Protein AF-A0A3M1E7C7-F1 (afdb_monomer_lite)

Sequence (95 aa):
LITKADLPPTWNPREVLPAGTDPLLISARTGQGVDDLAEALLHEVGVSPSPKFEPAPFTPRQREVLERAKAALGLDPHRAADLLLRNGVGEQITE

Radius of gyration: 18.4 Å; chains: 1; bounding box: 54×27×38 Å

Structure (mmCIF, N/CA/C/O backbone):
data_AF-A0A3M1E7C7-F1
#
_entry.id   AF-A0A3M1E7C7-F1
#
loop_
_atom_site.group_PDB
_atom_site.id
_atom_site.type_symbol
_atom_site.label_atom_id
_atom_site.label_alt_id
_atom_site.label_comp_id
_atom_site.label_asym_id
_atom_site.label_entity_id
_atom_site.label_seq_id
_atom_site.pdbx_PDB_ins_code
_atom_site.Cartn_x
_atom_site.Cartn_y
_atom_site.Cartn_z
_atom_site.occupancy
_atom_site.B_iso_or_equiv
_atom_site.auth_seq_id
_atom_site.auth_comp_id
_atom_site.auth_asym_id
_atom_site.auth_atom_id
_atom_site.pdbx_PDB_model_num
ATOM 1 N N . LEU A 1 1 ? 9.141 -5.980 -10.102 1.00 88.25 1 LEU A N 1
ATOM 2 C CA . LEU A 1 1 ? 8.592 -6.305 -8.767 1.00 88.25 1 LEU A CA 1
ATOM 3 C C . LEU A 1 1 ? 9.673 -6.964 -7.917 1.00 88.25 1 LEU A C 1
ATOM 5 O O . LEU A 1 1 ? 10.293 -7.906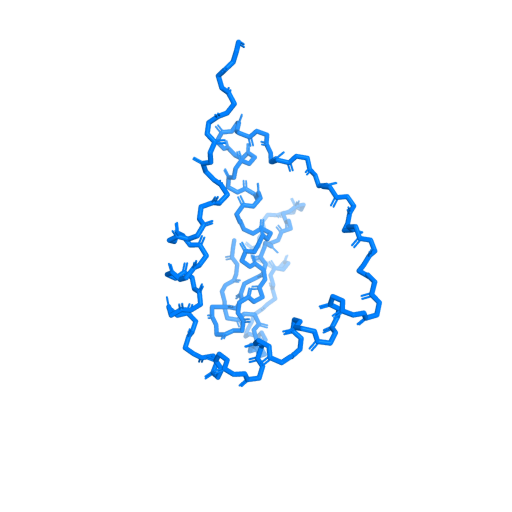 -8.396 1.00 88.25 1 LEU A O 1
ATOM 9 N N . ILE A 1 2 ? 9.884 -6.505 -6.683 1.00 90.75 2 ILE A N 1
ATOM 10 C CA . ILE A 1 2 ? 10.793 -7.132 -5.713 1.00 90.75 2 ILE A CA 1
ATOM 11 C C . ILE A 1 2 ? 9.989 -7.544 -4.484 1.00 90.75 2 ILE A C 1
ATOM 13 O O . ILE A 1 2 ? 9.381 -6.715 -3.812 1.00 90.75 2 ILE A O 1
ATOM 17 N N . THR A 1 3 ? 9.984 -8.842 -4.197 1.00 92.31 3 THR A N 1
ATOM 18 C CA . THR A 1 3 ? 9.273 -9.419 -3.048 1.00 92.31 3 THR A CA 1
ATOM 19 C C . THR A 1 3 ? 10.181 -9.538 -1.827 1.00 92.31 3 THR A C 1
ATOM 21 O O . THR A 1 3 ? 11.392 -9.676 -1.989 1.00 92.31 3 THR A O 1
ATOM 24 N N . LYS A 1 4 ? 9.581 -9.641 -0.634 1.00 92.44 4 LYS A N 1
ATOM 25 C CA . LYS A 1 4 ? 10.273 -9.739 0.666 1.00 92.44 4 LYS A CA 1
ATOM 26 C C . LYS A 1 4 ? 11.031 -8.459 1.034 1.00 92.44 4 LYS A C 1
ATOM 28 O O . LYS A 1 4 ? 12.131 -8.518 1.574 1.00 92.44 4 LYS A O 1
ATOM 33 N N . ALA A 1 5 ? 10.433 -7.306 0.740 1.00 91.00 5 ALA A N 1
ATOM 34 C CA . ALA A 1 5 ? 11.007 -5.996 1.051 1.00 91.00 5 ALA A CA 1
ATOM 35 C C . ALA A 1 5 ? 11.222 -5.746 2.560 1.00 91.00 5 ALA A C 1
ATOM 37 O O . ALA A 1 5 ? 11.942 -4.828 2.931 1.00 91.00 5 ALA A O 1
ATOM 38 N N . ASP A 1 6 ? 10.627 -6.569 3.427 1.00 92.06 6 ASP A N 1
ATOM 39 C CA . ASP A 1 6 ? 10.839 -6.558 4.876 1.00 92.06 6 ASP A CA 1
ATOM 40 C C . ASP A 1 6 ? 12.187 -7.155 5.318 1.00 92.06 6 ASP A C 1
ATOM 42 O O . ASP A 1 6 ? 12.542 -7.062 6.493 1.00 92.06 6 ASP A O 1
ATOM 46 N N . LEU A 1 7 ? 12.939 -7.780 4.408 1.00 92.31 7 LEU A N 1
ATOM 47 C CA . LEU A 1 7 ? 14.239 -8.379 4.698 1.00 92.31 7 LEU A CA 1
ATOM 48 C C . LEU A 1 7 ? 15.391 -7.505 4.180 1.00 92.31 7 LEU A C 1
ATOM 50 O O . LEU A 1 7 ? 15.223 -6.789 3.191 1.00 92.31 7 LEU A O 1
ATOM 54 N N . PRO A 1 8 ? 16.588 -7.597 4.794 1.00 91.25 8 PRO A N 1
ATOM 55 C CA . PRO A 1 8 ? 17.780 -6.959 4.254 1.00 91.25 8 PRO A CA 1
ATOM 56 C C . PRO A 1 8 ? 18.022 -7.386 2.798 1.00 91.25 8 PRO A C 1
ATOM 58 O O . PRO A 1 8 ? 17.950 -8.584 2.495 1.00 91.25 8 PRO A O 1
ATOM 61 N N . PRO A 1 9 ? 18.318 -6.440 1.891 1.00 86.81 9 PRO A N 1
ATOM 62 C CA . PRO A 1 9 ? 18.535 -6.759 0.491 1.00 86.81 9 PRO A CA 1
ATOM 63 C C . PRO A 1 9 ? 19.800 -7.607 0.334 1.00 86.81 9 PRO A C 1
ATOM 65 O O . PRO A 1 9 ? 20.863 -7.264 0.847 1.00 86.81 9 PRO A O 1
ATOM 68 N N . THR A 1 10 ? 19.693 -8.712 -0.403 1.00 89.69 10 THR A N 1
ATOM 69 C CA . THR A 1 10 ? 20.845 -9.558 -0.758 1.00 89.69 10 THR A CA 1
ATOM 70 C C . THR A 1 10 ? 21.539 -9.109 -2.045 1.00 89.69 10 THR A C 1
ATOM 72 O O . THR A 1 10 ? 22.599 -9.626 -2.381 1.00 89.69 10 THR A O 1
ATOM 75 N N . TRP A 1 11 ? 20.950 -8.153 -2.765 1.00 89.38 11 TRP A N 1
ATOM 76 C CA . TRP A 1 11 ? 21.453 -7.583 -4.012 1.00 89.38 11 TRP A CA 1
ATOM 77 C C . TRP A 1 11 ? 20.909 -6.160 -4.197 1.00 89.38 11 TRP A C 1
ATOM 79 O O . TRP A 1 11 ? 19.892 -5.797 -3.600 1.00 89.38 11 TRP A O 1
ATOM 89 N N . ASN A 1 12 ? 21.582 -5.354 -5.019 1.00 86.44 12 ASN A N 1
ATOM 90 C CA . ASN A 1 12 ? 21.193 -3.976 -5.307 1.00 86.44 12 ASN A CA 1
ATOM 91 C C . ASN A 1 12 ? 20.345 -3.901 -6.592 1.00 86.44 12 ASN A C 1
ATOM 93 O O . ASN A 1 12 ? 20.860 -4.180 -7.675 1.00 86.44 12 ASN A O 1
ATOM 97 N N . PRO A 1 13 ? 19.074 -3.465 -6.525 1.00 83.62 13 PRO A N 1
ATOM 98 C CA . PRO A 1 13 ? 18.189 -3.399 -7.688 1.00 83.62 13 PRO A CA 1
ATOM 99 C C . PRO A 1 13 ? 18.703 -2.581 -8.869 1.00 83.62 13 PRO A C 1
ATOM 101 O O . PRO A 1 13 ? 18.441 -2.927 -10.021 1.00 83.62 13 PRO A O 1
ATOM 104 N N . ARG A 1 14 ? 19.472 -1.524 -8.588 1.00 84.88 14 ARG A N 1
ATOM 105 C CA . ARG A 1 14 ? 20.013 -0.618 -9.611 1.00 84.88 14 ARG A CA 1
ATOM 106 C C . ARG A 1 14 ? 21.061 -1.268 -10.512 1.00 84.88 14 ARG A C 1
ATOM 108 O O . ARG A 1 14 ? 21.354 -0.724 -11.567 1.00 84.88 14 ARG A O 1
ATOM 115 N N . GLU A 1 15 ? 21.628 -2.398 -10.101 1.00 88.56 15 GLU A N 1
ATOM 116 C CA . GLU A 1 15 ? 22.657 -3.111 -10.868 1.00 88.56 15 GLU A CA 1
ATOM 117 C C . GLU A 1 15 ? 22.066 -4.103 -11.876 1.00 88.56 15 GLU A C 1
ATOM 119 O O . GLU A 1 15 ? 22.766 -4.544 -12.782 1.00 88.56 15 GLU A O 1
ATOM 124 N N . VAL A 1 16 ? 20.788 -4.465 -11.724 1.00 88.81 16 VAL A N 1
ATOM 125 C CA . VAL A 1 16 ? 20.172 -5.584 -12.462 1.00 88.81 16 VAL A CA 1
ATOM 126 C C . VAL A 1 16 ? 18.973 -5.146 -13.292 1.00 88.81 16 VAL A C 1
ATOM 128 O O . VAL A 1 16 ? 18.621 -5.807 -14.267 1.00 88.81 16 VAL A O 1
ATOM 131 N N . LEU A 1 17 ? 18.327 -4.044 -12.911 1.00 89.06 17 LEU A N 1
ATOM 132 C CA . LEU A 1 17 ? 17.195 -3.495 -13.644 1.00 89.06 17 LEU A CA 1
ATOM 133 C C . LEU A 1 17 ? 17.662 -2.526 -14.739 1.00 89.06 17 LEU A C 1
ATOM 135 O O . LEU A 1 17 ? 18.668 -1.837 -14.557 1.00 89.06 17 LEU A O 1
ATOM 139 N N . PRO A 1 18 ? 16.925 -2.427 -15.862 1.00 91.94 18 PRO A N 1
ATOM 140 C CA . PRO A 1 18 ? 17.200 -1.423 -16.881 1.00 91.94 18 PRO A CA 1
ATOM 141 C C . PRO A 1 18 ? 17.195 -0.007 -16.296 1.00 91.94 18 PRO A C 1
ATOM 143 O O . PRO A 1 18 ? 16.397 0.310 -15.409 1.00 91.94 18 PRO A O 1
ATOM 146 N N . ALA A 1 19 ? 18.054 0.863 -16.828 1.00 90.12 19 ALA A N 1
ATOM 147 C CA . ALA A 1 19 ? 18.114 2.261 -16.412 1.00 90.12 19 ALA A CA 1
ATOM 148 C C . ALA A 1 19 ? 16.732 2.931 -16.523 1.00 90.12 19 ALA A C 1
ATOM 150 O O . ALA A 1 19 ? 16.038 2.772 -17.525 1.00 90.12 19 ALA A O 1
ATOM 151 N N . GLY A 1 20 ? 16.338 3.667 -15.480 1.00 88.12 20 GLY A N 1
ATOM 152 C CA . GLY A 1 20 ? 15.023 4.314 -15.393 1.00 88.12 20 GLY A CA 1
ATOM 153 C C . GLY A 1 20 ? 13.880 3.401 -14.938 1.00 88.12 20 GLY A C 1
ATOM 154 O O . GLY A 1 20 ? 12.739 3.847 -14.904 1.00 88.12 20 GLY A O 1
ATOM 155 N N . THR A 1 21 ? 14.159 2.144 -14.578 1.00 88.94 21 THR A N 1
ATOM 156 C CA . THR A 1 21 ? 13.151 1.250 -13.993 1.00 88.94 21 THR A CA 1
ATOM 157 C C . THR A 1 21 ? 13.116 1.415 -12.479 1.00 88.94 21 THR A C 1
ATOM 159 O O . THR 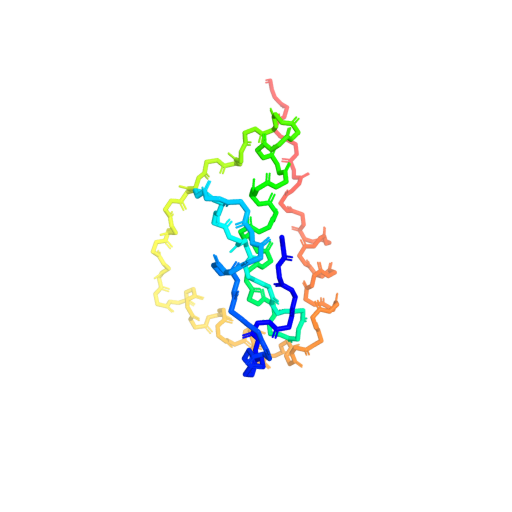A 1 21 ? 14.061 1.016 -11.795 1.00 88.94 21 THR A O 1
ATOM 162 N N . ASP A 1 22 ? 12.002 1.918 -11.951 1.00 88.06 22 ASP A N 1
ATOM 163 C CA . ASP A 1 22 ? 11.747 1.931 -10.512 1.00 88.06 22 ASP A CA 1
ATOM 164 C C . ASP A 1 22 ? 11.029 0.639 -10.094 1.00 88.06 22 ASP A C 1
ATOM 166 O O . ASP A 1 22 ? 9.895 0.381 -10.512 1.00 88.06 22 ASP A O 1
ATOM 170 N N . PRO A 1 23 ? 11.670 -0.240 -9.301 1.00 90.50 23 PRO A N 1
ATOM 171 C CA . PRO A 1 23 ? 11.026 -1.464 -8.869 1.00 90.50 23 PRO A CA 1
ATOM 172 C C . PRO A 1 23 ? 9.986 -1.183 -7.793 1.00 90.50 23 PRO A C 1
ATOM 174 O O . PRO A 1 23 ? 10.284 -0.608 -6.749 1.00 90.50 23 PRO A O 1
ATOM 177 N N . LEU A 1 24 ? 8.796 -1.742 -7.981 1.00 91.25 24 LEU A N 1
ATOM 178 C CA . LEU A 1 24 ? 7.830 -1.860 -6.900 1.00 91.25 24 LEU A CA 1
ATOM 179 C C . LEU A 1 24 ? 8.340 -2.842 -5.829 1.00 91.25 24 LEU A C 1
ATOM 181 O O . LEU A 1 24 ? 8.688 -3.985 -6.156 1.00 91.25 24 LEU A O 1
ATOM 185 N N . LEU A 1 25 ? 8.377 -2.405 -4.569 1.00 92.81 25 LEU A N 1
ATOM 186 C CA . LEU A 1 25 ? 8.812 -3.195 -3.414 1.00 92.81 25 LEU A CA 1
ATOM 187 C C . LEU A 1 25 ? 7.597 -3.714 -2.641 1.00 92.81 25 LEU A C 1
ATOM 189 O O . LEU A 1 25 ? 6.750 -2.926 -2.237 1.00 92.81 25 LEU A O 1
ATOM 193 N N . ILE A 1 26 ? 7.533 -5.025 -2.393 1.00 95.56 26 ILE A N 1
ATOM 194 C CA . ILE A 1 26 ? 6.410 -5.645 -1.676 1.00 95.56 26 ILE A CA 1
ATOM 195 C C . ILE A 1 26 ? 6.894 -6.565 -0.559 1.00 95.56 26 ILE A C 1
ATOM 197 O O . ILE A 1 26 ? 7.780 -7.407 -0.754 1.00 95.56 26 ILE A O 1
ATOM 201 N N . SER A 1 27 ? 6.231 -6.486 0.594 1.00 94.56 27 SER A N 1
ATOM 202 C CA . SER A 1 27 ? 6.271 -7.528 1.619 1.00 94.56 27 SER A CA 1
ATOM 203 C C . SER A 1 27 ? 4.902 -8.178 1.775 1.00 94.56 27 SER A C 1
ATOM 205 O O . SER A 1 27 ? 3.973 -7.598 2.326 1.00 94.56 27 SER A O 1
ATOM 207 N N . ALA A 1 28 ? 4.799 -9.441 1.364 1.00 89.88 28 ALA A N 1
ATOM 208 C CA . ALA A 1 28 ? 3.599 -10.240 1.606 1.00 89.88 28 ALA A CA 1
ATOM 209 C C . ALA A 1 28 ? 3.365 -10.514 3.105 1.00 89.88 28 ALA A C 1
ATOM 211 O O . ALA A 1 28 ? 2.248 -10.819 3.504 1.00 89.88 28 ALA A O 1
ATOM 212 N N . ARG A 1 29 ? 4.412 -10.412 3.939 1.00 88.56 29 ARG A N 1
ATOM 213 C CA . ARG A 1 29 ? 4.313 -10.622 5.387 1.00 88.56 29 ARG A CA 1
ATOM 214 C C . ARG A 1 29 ? 3.628 -9.447 6.078 1.00 88.56 29 ARG A C 1
ATOM 216 O O . ARG A 1 29 ? 2.805 -9.669 6.957 1.00 88.56 29 ARG A O 1
ATOM 223 N N . THR A 1 30 ? 4.008 -8.221 5.727 1.00 89.38 30 THR A N 1
ATOM 224 C CA . THR A 1 30 ? 3.488 -7.009 6.381 1.00 89.38 30 THR A CA 1
ATOM 225 C C . THR A 1 30 ? 2.349 -6.355 5.604 1.00 89.38 30 THR A C 1
ATOM 227 O O . THR A 1 30 ? 1.696 -5.463 6.133 1.00 89.38 30 THR A O 1
ATOM 230 N N . GLY A 1 31 ? 2.117 -6.772 4.356 1.00 88.50 31 GLY A N 1
ATOM 231 C CA . GLY A 1 31 ? 1.179 -6.126 3.436 1.00 88.50 31 GLY A CA 1
ATOM 232 C C . GLY A 1 31 ? 1.729 -4.848 2.793 1.00 88.50 31 GLY A C 1
ATOM 233 O O . GLY A 1 31 ? 1.033 -4.206 2.012 1.00 88.50 31 GLY A O 1
ATOM 234 N N . GLN A 1 32 ? 2.978 -4.469 3.083 1.00 91.56 32 GLN A N 1
ATOM 235 C CA . GLN A 1 32 ? 3.595 -3.279 2.503 1.00 91.56 32 GLN A CA 1
ATOM 236 C C . GLN A 1 32 ? 3.680 -3.385 0.974 1.00 91.56 32 GLN A C 1
ATOM 238 O O . GLN A 1 32 ? 4.139 -4.404 0.451 1.00 91.56 32 GLN A O 1
ATOM 243 N N . GLY A 1 33 ? 3.284 -2.314 0.278 1.00 90.38 33 GLY A N 1
ATOM 244 C CA . GLY A 1 33 ? 3.358 -2.191 -1.183 1.00 90.38 33 GLY A CA 1
ATOM 245 C C . GLY A 1 33 ? 2.271 -2.953 -1.949 1.00 90.38 33 GLY A C 1
ATOM 246 O O . GLY A 1 33 ? 2.298 -2.977 -3.177 1.00 90.38 33 GLY A O 1
ATOM 247 N N . VAL A 1 34 ? 1.321 -3.592 -1.253 1.00 89.94 34 VAL A N 1
ATOM 248 C CA . VAL A 1 34 ? 0.202 -4.305 -1.895 1.00 89.94 34 VAL A CA 1
ATOM 249 C C . VAL A 1 34 ? -0.776 -3.329 -2.553 1.00 89.94 34 VAL A C 1
ATOM 251 O O . VAL A 1 34 ? -1.215 -3.590 -3.670 1.00 89.94 34 VAL A O 1
ATOM 254 N N . ASP A 1 35 ? -1.062 -2.195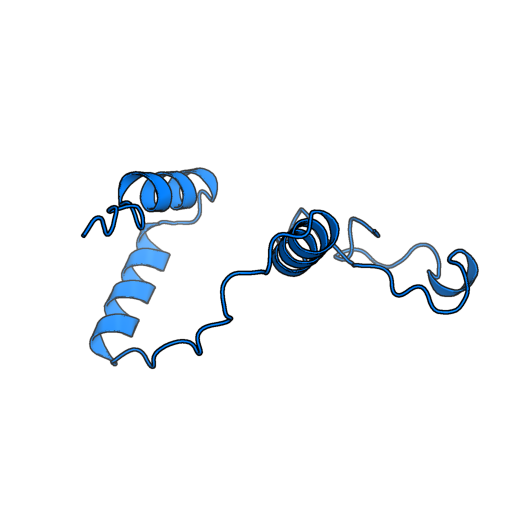 -1.915 1.00 89.00 35 ASP A N 1
ATOM 255 C CA . ASP A 1 35 ? -1.934 -1.164 -2.492 1.00 89.00 35 ASP A CA 1
ATOM 256 C C . ASP A 1 35 ? -1.296 -0.534 -3.738 1.00 89.00 35 ASP A C 1
ATOM 258 O O . ASP A 1 35 ? -1.942 -0.426 -4.780 1.00 89.00 35 ASP A O 1
ATOM 262 N N . ASP A 1 36 ? 0.003 -0.227 -3.672 1.00 89.06 36 ASP A N 1
ATOM 263 C CA . ASP A 1 36 ? 0.756 0.300 -4.814 1.00 89.06 36 ASP A CA 1
ATOM 264 C C . ASP A 1 36 ? 0.813 -0.718 -5.972 1.00 89.06 36 ASP A C 1
ATOM 266 O O . ASP A 1 36 ? 0.754 -0.343 -7.143 1.00 89.06 36 ASP A O 1
ATOM 270 N N . LEU A 1 37 ? 0.885 -2.024 -5.666 1.00 90.62 37 LEU A N 1
ATOM 271 C CA . LEU A 1 37 ? 0.787 -3.083 -6.676 1.00 90.62 37 LEU A CA 1
ATOM 272 C C . LEU A 1 37 ? -0.585 -3.103 -7.3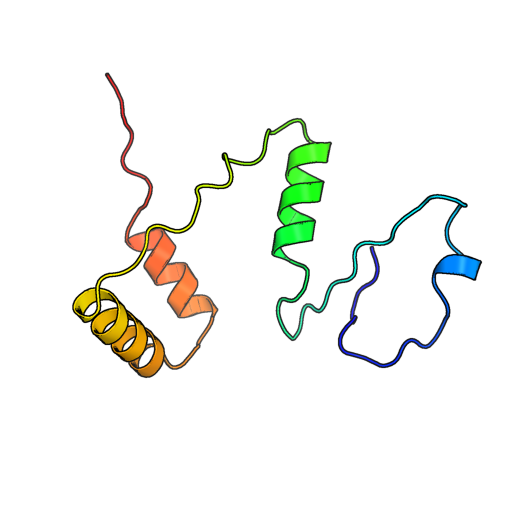35 1.00 90.62 37 LEU A C 1
ATOM 274 O O . LEU A 1 37 ? -0.668 -3.236 -8.554 1.00 90.62 37 LEU A O 1
ATOM 278 N N . ALA A 1 38 ? -1.649 -3.013 -6.539 1.00 88.81 38 ALA A N 1
ATOM 279 C CA . ALA A 1 38 ? -3.007 -2.996 -7.055 1.00 88.81 38 ALA A CA 1
ATOM 280 C C . ALA A 1 38 ? -3.217 -1.789 -7.979 1.00 88.81 38 ALA A C 1
ATOM 282 O O . ALA A 1 38 ? -3.731 -1.954 -9.083 1.00 88.81 38 ALA A O 1
ATOM 283 N N . GLU A 1 39 ? -2.748 -0.605 -7.580 1.00 86.69 39 GLU A N 1
ATOM 284 C CA . GLU A 1 39 ? -2.809 0.607 -8.402 1.00 86.69 39 GLU A CA 1
ATOM 285 C C . GLU A 1 39 ? -2.020 0.450 -9.711 1.00 86.69 39 GLU A C 1
ATOM 287 O O . GLU A 1 39 ? -2.550 0.744 -10.784 1.00 86.69 39 GLU A O 1
ATOM 292 N N . ALA A 1 40 ? -0.794 -0.082 -9.651 1.00 88.00 40 ALA A N 1
ATOM 293 C CA . ALA A 1 40 ? 0.024 -0.325 -10.839 1.00 88.00 40 ALA A CA 1
ATOM 294 C C . ALA A 1 40 ? -0.623 -1.330 -11.807 1.00 88.00 40 ALA A C 1
ATOM 296 O O . ALA A 1 40 ? -0.592 -1.128 -13.020 1.00 88.00 40 ALA A O 1
ATOM 297 N N . LEU A 1 41 ? -1.241 -2.395 -11.285 1.00 88.31 41 LEU A N 1
ATOM 298 C CA . LEU A 1 41 ? -1.958 -3.376 -12.102 1.00 88.31 41 LEU A CA 1
ATOM 299 C C . LEU A 1 41 ? -3.202 -2.775 -12.755 1.00 88.31 41 LEU A C 1
ATOM 301 O O . LEU A 1 41 ? -3.425 -3.014 -13.938 1.00 88.31 41 LEU A O 1
ATOM 305 N N . LEU A 1 42 ? -3.992 -1.995 -12.008 1.00 87.94 42 LEU A N 1
ATOM 306 C CA . LEU A 1 42 ? -5.176 -1.309 -12.536 1.00 87.94 42 LEU A CA 1
ATOM 307 C C . LEU A 1 42 ? -4.796 -0.349 -13.666 1.00 87.94 42 LEU A C 1
ATOM 309 O O . LEU A 1 42 ? -5.409 -0.388 -14.734 1.00 87.94 42 LEU A O 1
ATOM 313 N N . HIS A 1 43 ? -3.735 0.433 -13.459 1.00 84.94 43 HIS A N 1
ATOM 314 C CA . HIS A 1 43 ? -3.184 1.314 -14.480 1.00 84.94 43 HIS A CA 1
ATOM 315 C C . HIS A 1 43 ? -2.780 0.542 -15.746 1.00 84.94 43 HIS A C 1
ATOM 317 O O . HIS A 1 43 ? -3.160 0.936 -16.848 1.00 84.94 43 HIS A O 1
ATOM 323 N N . GLU A 1 44 ? -2.059 -0.573 -15.601 1.00 87.12 44 GLU A N 1
ATOM 324 C CA . GLU A 1 44 ? -1.602 -1.394 -16.730 1.00 87.12 44 GLU A CA 1
ATOM 325 C C . GLU A 1 44 ? -2.764 -1.964 -17.559 1.00 87.12 44 GLU A C 1
ATOM 327 O O . GLU A 1 44 ? -2.696 -2.000 -18.786 1.00 87.12 44 GLU A O 1
ATOM 332 N N . VAL A 1 45 ? -3.865 -2.368 -16.915 1.00 89.88 45 VAL A N 1
ATOM 333 C CA . VAL A 1 45 ? -5.055 -2.885 -17.619 1.00 89.88 45 VAL A CA 1
ATOM 334 C C . VAL A 1 45 ? -5.993 -1.781 -18.128 1.00 89.88 45 VAL A C 1
ATOM 336 O O . VAL A 1 45 ? -7.083 -2.077 -18.618 1.00 89.88 45 VAL A O 1
ATOM 339 N N . GLY A 1 46 ? -5.592 -0.510 -18.024 1.00 84.94 46 GLY A N 1
ATOM 340 C CA . GLY A 1 46 ? -6.375 0.636 -18.489 1.00 84.94 46 GLY A CA 1
ATOM 341 C C . GLY A 1 46 ? -7.597 0.953 -17.625 1.00 84.94 46 GLY A C 1
ATOM 342 O O . GLY A 1 46 ? -8.478 1.700 -18.054 1.00 84.94 46 GLY A O 1
ATOM 343 N N . VAL A 1 47 ? -7.669 0.405 -16.410 1.00 80.69 47 VAL A N 1
ATOM 344 C CA . VAL A 1 47 ? -8.688 0.770 -15.426 1.00 80.69 47 VAL A CA 1
ATOM 345 C C . VAL A 1 47 ? -8.144 1.940 -14.623 1.00 80.69 47 VAL A C 1
ATOM 347 O O . VAL A 1 47 ? -7.171 1.811 -13.883 1.00 80.69 47 VAL A O 1
ATOM 350 N N . SER A 1 48 ? -8.773 3.106 -14.765 1.00 71.56 48 SER A N 1
ATOM 351 C CA . SER A 1 48 ? -8.399 4.251 -13.942 1.00 71.56 48 SER A CA 1
ATOM 352 C C . SER A 1 48 ? -8.644 3.889 -12.472 1.00 71.56 48 SER A C 1
ATOM 354 O O . SER A 1 48 ? -9.753 3.439 -12.152 1.00 71.56 48 SER A O 1
ATOM 356 N N . PRO A 1 49 ? -7.642 4.019 -11.581 1.00 66.19 49 PRO A N 1
ATOM 357 C CA . PRO A 1 49 ? -7.864 3.781 -10.166 1.00 66.19 49 PRO A CA 1
ATOM 358 C C . PRO A 1 49 ? -9.008 4.681 -9.704 1.00 66.19 49 PRO A C 1
ATOM 360 O O . PRO A 1 49 ? -9.126 5.827 -10.147 1.00 66.19 49 PRO A O 1
ATOM 363 N N . SER A 1 50 ? -9.879 4.149 -8.839 1.00 63.69 50 SER A N 1
ATOM 364 C CA . SER A 1 50 ? -10.942 4.963 -8.244 1.00 63.69 50 SER A CA 1
ATOM 365 C C . SER A 1 50 ? -10.321 6.245 -7.690 1.00 63.69 50 SER A C 1
ATOM 367 O O . SER A 1 50 ? -9.232 6.170 -7.110 1.00 63.69 50 SER A O 1
ATOM 369 N N . PRO A 1 51 ? -10.957 7.414 -7.891 1.00 65.12 51 PRO A N 1
ATOM 370 C CA . PRO A 1 51 ? -10.399 8.676 -7.438 1.00 65.12 51 PRO A CA 1
ATOM 371 C C . PRO A 1 51 ? -9.979 8.538 -5.977 1.00 65.12 51 PRO A C 1
ATOM 373 O O . PRO A 1 51 ? -10.751 8.055 -5.146 1.00 65.12 51 PRO A O 1
ATOM 376 N N . LYS A 1 52 ? -8.727 8.908 -5.681 1.00 64.81 52 LYS A N 1
ATOM 377 C CA . LYS A 1 52 ? -8.209 8.937 -4.313 1.0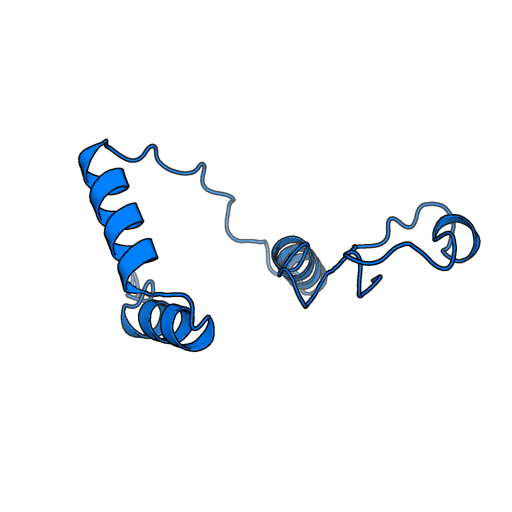0 64.81 52 LYS A CA 1
ATOM 378 C C . LYS A 1 52 ? -9.011 9.994 -3.565 1.00 64.81 52 LYS A C 1
ATOM 380 O O . LYS A 1 52 ? -8.703 11.179 -3.635 1.00 64.81 52 LYS A O 1
ATOM 385 N N . PHE A 1 53 ? -10.093 9.571 -2.924 1.00 65.81 53 PHE A N 1
ATOM 386 C CA . PHE A 1 53 ? -10.860 10.446 -2.059 1.00 65.81 53 PHE A CA 1
ATOM 387 C C . PHE A 1 53 ? -9.964 10.827 -0.890 1.00 65.81 53 PHE A C 1
ATOM 389 O O . PHE A 1 53 ? -9.356 9.958 -0.259 1.00 65.81 53 PHE A O 1
ATOM 396 N N . GLU A 1 54 ? -9.875 12.123 -0.602 1.00 69.94 54 GLU A N 1
ATOM 397 C CA . GLU A 1 54 ? -9.266 12.547 0.648 1.00 69.94 54 GLU A CA 1
ATOM 398 C C . GLU A 1 54 ? -10.010 11.857 1.798 1.00 69.94 54 GLU A C 1
ATOM 400 O O . GLU A 1 54 ? -11.248 11.876 1.824 1.00 69.94 54 GLU A O 1
ATOM 405 N N . PRO A 1 55 ? -9.292 11.210 2.734 1.00 70.75 55 PRO A N 1
ATOM 406 C CA . PRO A 1 55 ? -9.930 10.587 3.877 1.00 70.75 55 PRO A CA 1
ATOM 407 C C . PRO A 1 55 ? -10.781 11.622 4.609 1.00 70.75 55 PRO A C 1
ATOM 409 O O . PRO A 1 55 ? -10.270 12.637 5.086 1.00 70.75 55 PRO A O 1
ATOM 412 N N . ALA A 1 56 ? -12.085 11.368 4.711 1.00 76.25 56 ALA A N 1
ATOM 413 C CA . ALA A 1 56 ? -12.967 12.249 5.455 1.00 76.25 56 ALA A CA 1
ATOM 414 C C . ALA A 1 56 ? -12.514 12.297 6.928 1.00 76.25 56 ALA A C 1
ATOM 416 O O . ALA A 1 56 ? -12.245 11.244 7.522 1.00 76.25 56 ALA A O 1
ATOM 417 N N . PRO A 1 57 ? -12.423 13.486 7.550 1.00 81.19 57 PRO A N 1
ATOM 418 C CA . PRO A 1 57 ? -12.036 13.581 8.946 1.00 81.19 57 PRO A CA 1
ATOM 419 C C . PRO A 1 57 ? -13.065 12.856 9.818 1.00 81.19 57 PRO A C 1
ATOM 421 O O . PRO A 1 57 ? -14.245 13.205 9.846 1.00 81.19 57 PRO A O 1
ATOM 424 N N . PHE A 1 58 ? -12.612 11.848 10.562 1.00 85.62 58 PHE A N 1
ATOM 425 C CA . PHE A 1 58 ? -13.460 11.171 11.536 1.00 85.62 58 PHE A CA 1
ATOM 426 C C . PHE A 1 58 ? -13.739 12.080 12.735 1.00 85.62 58 PHE A C 1
ATOM 428 O O . PHE A 1 58 ? -12.823 12.657 13.328 1.00 85.62 58 PHE A O 1
ATOM 435 N N . THR A 1 59 ? -14.998 12.127 13.159 1.00 89.69 59 THR A N 1
ATOM 436 C CA . THR A 1 59 ? -15.380 12.691 14.460 1.00 89.69 59 THR A CA 1
ATOM 437 C C . THR A 1 59 ? -14.744 11.888 15.609 1.00 89.69 59 THR A C 1
ATOM 439 O O . THR A 1 59 ? -14.472 10.691 15.445 1.00 89.69 59 THR A O 1
ATOM 442 N N . PRO A 1 60 ? -14.558 12.480 16.807 1.00 90.12 60 PRO A N 1
ATOM 443 C CA . PRO A 1 60 ? -14.021 11.761 17.967 1.00 90.12 60 PRO A CA 1
ATOM 444 C C . PRO A 1 60 ? -14.781 10.462 18.281 1.00 90.12 60 PRO A C 1
ATOM 446 O O . PRO A 1 60 ? -14.173 9.410 18.469 1.00 90.12 60 PRO A O 1
ATOM 449 N N . ARG A 1 61 ? -16.119 10.500 18.205 1.00 86.56 61 ARG A N 1
ATOM 450 C CA . ARG A 1 61 ? -16.984 9.331 18.419 1.00 86.56 61 ARG A CA 1
ATOM 451 C C . ARG A 1 61 ? -16.742 8.220 17.391 1.00 86.56 61 ARG A C 1
ATOM 453 O O . ARG A 1 61 ? -16.719 7.050 17.760 1.00 86.56 61 ARG A O 1
ATOM 460 N N . GLN A 1 62 ? -16.578 8.559 16.109 1.00 82.44 62 GLN A N 1
ATOM 461 C CA . GLN A 1 62 ? -16.288 7.566 15.063 1.00 82.44 62 GLN A CA 1
ATOM 462 C C . GLN A 1 62 ? -14.933 6.898 15.303 1.00 82.44 62 GLN A C 1
ATOM 464 O O . GLN A 1 62 ? -14.829 5.677 15.205 1.00 82.44 62 GLN A O 1
ATOM 469 N N . ARG A 1 63 ? -13.920 7.678 15.694 1.00 86.00 63 ARG A N 1
ATOM 470 C CA . ARG A 1 63 ? -12.593 7.149 16.022 1.00 86.00 63 ARG A CA 1
ATOM 471 C C . ARG A 1 63 ? -12.649 6.147 17.179 1.00 86.00 63 ARG A C 1
ATOM 473 O O . ARG A 1 63 ? -12.105 5.056 17.061 1.00 86.00 63 ARG A O 1
ATOM 480 N N . GLU A 1 64 ? -13.362 6.469 18.256 1.00 83.94 64 GLU A N 1
ATOM 481 C CA . GLU A 1 64 ? -13.539 5.563 19.403 1.00 83.94 64 GLU A CA 1
ATOM 482 C C . GLU A 1 64 ? -14.269 4.259 19.047 1.00 83.94 64 GLU A C 1
ATOM 484 O O . GLU A 1 64 ? -13.998 3.204 19.622 1.00 83.94 64 GLU A O 1
ATOM 489 N N . VAL A 1 65 ? -15.233 4.304 18.124 1.00 83.75 65 VAL A N 1
ATOM 490 C CA . VAL A 1 65 ? -15.922 3.097 17.638 1.00 83.75 65 VAL A CA 1
ATOM 491 C C . VAL A 1 65 ? -14.977 2.238 16.800 1.00 83.75 65 VAL A C 1
ATOM 493 O O . VAL A 1 65 ? -14.917 1.029 17.017 1.00 83.75 65 VAL A O 1
ATOM 496 N N . LEU A 1 66 ? -14.214 2.850 15.893 1.00 82.44 66 LEU A N 1
ATOM 497 C CA . LEU A 1 66 ? -13.276 2.140 15.022 1.00 82.44 66 LEU A CA 1
ATOM 498 C C . LEU A 1 66 ? -12.139 1.483 15.808 1.00 82.44 66 LEU A C 1
ATOM 500 O O . LEU A 1 66 ? -11.824 0.326 15.549 1.00 82.44 66 LEU A O 1
ATOM 504 N N . GLU A 1 67 ? -11.570 2.158 16.808 1.00 83.50 67 GLU A N 1
ATOM 505 C CA . GLU A 1 67 ? -10.524 1.562 17.653 1.00 83.50 67 GLU A CA 1
ATOM 506 C C . GLU A 1 67 ? -11.057 0.390 18.490 1.00 83.50 67 GLU A C 1
ATOM 508 O O . GLU A 1 67 ? -10.391 -0.639 18.618 1.00 83.50 67 GLU A O 1
ATOM 513 N N . ARG A 1 68 ? -12.297 0.478 18.993 1.00 80.50 68 ARG A N 1
ATOM 514 C CA . ARG A 1 68 ? -12.949 -0.659 19.666 1.00 80.50 68 ARG A CA 1
ATOM 515 C C . ARG A 1 68 ? -13.210 -1.820 18.714 1.00 80.50 68 ARG A C 1
ATOM 517 O O . ARG A 1 68 ? -12.971 -2.964 19.089 1.00 80.50 68 ARG A O 1
ATOM 524 N N . ALA A 1 69 ? -13.669 -1.541 17.496 1.00 80.06 69 ALA A N 1
ATOM 525 C CA . ALA A 1 69 ? -13.871 -2.562 16.472 1.00 80.06 69 ALA A CA 1
ATOM 526 C C . ALA A 1 69 ? -12.544 -3.236 16.097 1.00 80.06 69 ALA A C 1
ATOM 528 O O . ALA A 1 69 ? -12.466 -4.459 16.065 1.00 80.06 69 ALA A O 1
ATOM 529 N N . LYS A 1 70 ? -11.479 -2.453 15.907 1.00 78.56 70 LYS A N 1
ATOM 530 C CA . LYS A 1 70 ? -10.123 -2.945 15.644 1.00 78.56 70 LYS A CA 1
ATOM 531 C C . LYS A 1 70 ? -9.620 -3.858 16.763 1.00 78.56 70 LYS A C 1
ATOM 533 O O . LYS A 1 70 ? -9.119 -4.941 16.476 1.00 78.56 70 LYS A O 1
ATOM 538 N N . ALA A 1 71 ? -9.791 -3.453 18.022 1.00 77.44 71 ALA A N 1
ATOM 539 C CA . ALA A 1 71 ? -9.417 -4.268 19.176 1.00 77.44 71 ALA A CA 1
ATOM 540 C C . ALA A 1 71 ? -10.238 -5.569 19.265 1.00 77.44 71 ALA A C 1
ATOM 542 O O . ALA A 1 71 ? -9.678 -6.630 19.527 1.00 77.44 71 ALA A O 1
ATOM 543 N N . ALA A 1 72 ? -11.548 -5.503 19.005 1.00 77.12 72 ALA A N 1
ATOM 544 C CA . ALA A 1 72 ? -12.443 -6.660 19.040 1.00 77.12 72 ALA A CA 1
ATOM 545 C C . ALA A 1 72 ? -12.215 -7.643 17.880 1.00 77.12 72 ALA A C 1
ATOM 547 O O . ALA A 1 72 ? -12.428 -8.843 18.041 1.00 77.12 72 ALA A O 1
ATOM 548 N N . LEU A 1 73 ? -11.780 -7.148 16.717 1.00 75.56 73 LEU A N 1
ATOM 549 C CA . LEU A 1 73 ? -11.534 -7.972 15.536 1.00 75.56 73 LEU A CA 1
ATOM 550 C C . LEU A 1 73 ? -10.251 -8.804 15.628 1.00 75.56 73 LEU A C 1
ATOM 552 O O . LEU A 1 73 ? -10.131 -9.746 14.850 1.00 75.56 73 LEU A O 1
ATOM 556 N N . GLY A 1 74 ? -9.328 -8.502 16.554 1.00 65.25 74 GLY A N 1
ATOM 557 C CA . GLY A 1 74 ? -8.221 -9.396 16.936 1.00 65.25 74 GLY A CA 1
ATOM 558 C C . GLY A 1 74 ? -7.436 -10.022 15.771 1.00 65.25 74 GLY A C 1
ATOM 559 O O . GLY A 1 74 ? -6.989 -11.155 15.899 1.00 65.25 74 GLY A O 1
ATOM 560 N N . LEU A 1 75 ? -7.357 -9.302 14.643 1.00 57.38 75 LEU A N 1
ATOM 561 C CA . LEU A 1 75 ? -6.789 -9.640 13.331 1.00 57.38 75 LEU A CA 1
ATOM 562 C C . LEU A 1 75 ? -6.601 -11.140 13.029 1.00 57.38 75 LEU A C 1
ATOM 564 O O . LEU A 1 75 ? -5.479 -11.637 12.972 1.00 57.38 75 LEU A O 1
ATOM 568 N N . ASP A 1 76 ? -7.700 -11.815 12.680 1.00 55.34 76 ASP A N 1
ATOM 569 C CA . ASP A 1 76 ? -7.658 -12.716 11.523 1.00 55.34 76 ASP A CA 1
ATOM 570 C C . ASP A 1 76 ? -7.969 -11.868 10.271 1.00 55.34 76 ASP A C 1
ATOM 572 O O . ASP A 1 76 ? -9.120 -11.443 10.094 1.00 55.34 76 ASP A O 1
ATOM 576 N N . PRO A 1 77 ? -6.970 -11.570 9.418 1.00 57.38 77 PRO A N 1
ATOM 577 C CA . PRO A 1 77 ? -7.153 -10.759 8.214 1.00 57.38 77 PRO A CA 1
ATOM 578 C C . PRO A 1 77 ? -8.245 -11.305 7.289 1.00 57.38 77 PRO A C 1
ATOM 580 O O . PRO A 1 77 ? -8.960 -10.529 6.652 1.00 57.38 77 PRO A O 1
ATOM 583 N N . HIS A 1 78 ? -8.430 -12.629 7.260 1.00 56.25 78 HIS A N 1
ATOM 584 C CA . HIS A 1 78 ? -9.461 -13.268 6.445 1.00 56.25 78 HIS A CA 1
ATOM 585 C C . HIS A 1 78 ? -10.865 -12.952 6.962 1.00 56.25 78 HIS A C 1
ATOM 587 O O . HIS A 1 78 ? -11.785 -12.731 6.177 1.00 56.25 78 HIS A O 1
ATOM 593 N N . ARG A 1 79 ? -11.026 -12.851 8.284 1.00 58.59 79 ARG A N 1
ATOM 594 C CA . ARG A 1 79 ? -12.310 -12.559 8.928 1.00 58.59 79 ARG A CA 1
ATOM 595 C C . ARG A 1 79 ? -12.707 -11.088 8.801 1.00 58.59 79 ARG A C 1
ATOM 597 O O . ARG A 1 79 ? -13.890 -10.785 8.669 1.00 58.59 79 ARG A O 1
ATOM 604 N N . ALA A 1 80 ? -11.731 -10.180 8.804 1.00 57.34 80 ALA A N 1
ATOM 605 C CA . ALA A 1 80 ? -11.966 -8.757 8.559 1.00 57.34 80 ALA A CA 1
ATOM 606 C C . ALA A 1 80 ? -12.382 -8.486 7.101 1.00 57.34 80 ALA A C 1
ATOM 608 O O . ALA A 1 80 ? -13.340 -7.750 6.866 1.00 57.34 80 ALA A O 1
ATOM 609 N N . ALA A 1 81 ? -11.718 -9.126 6.131 1.00 58.19 81 ALA A N 1
ATOM 610 C CA . ALA A 1 81 ? -12.075 -9.024 4.715 1.00 58.19 81 ALA A CA 1
ATOM 611 C C . ALA A 1 81 ? -13.475 -9.597 4.425 1.00 58.19 81 ALA A C 1
ATOM 613 O O . ALA A 1 81 ? -14.265 -8.966 3.726 1.00 58.19 81 ALA A O 1
ATOM 614 N N . ASP A 1 82 ? -13.819 -10.744 5.021 1.00 61.38 82 ASP A N 1
ATOM 615 C CA . ASP A 1 82 ? -15.142 -11.365 4.874 1.00 61.38 82 ASP A CA 1
ATOM 616 C C . ASP A 1 82 ? -16.262 -10.464 5.436 1.00 61.38 82 ASP A C 1
ATOM 618 O O . ASP A 1 82 ? -17.323 -10.320 4.832 1.00 61.38 82 ASP A O 1
ATOM 622 N N . LEU A 1 83 ? -16.016 -9.759 6.547 1.00 61.91 83 LEU A N 1
ATOM 623 C CA . LEU A 1 83 ? -16.971 -8.787 7.091 1.00 61.91 83 LEU A CA 1
ATOM 624 C C . LEU A 1 83 ? -17.146 -7.548 6.202 1.00 61.91 83 LEU A C 1
ATOM 626 O O . LEU A 1 83 ? -18.260 -7.038 6.105 1.00 61.91 83 LEU A O 1
ATOM 630 N N . LEU A 1 84 ? -16.089 -7.061 5.552 1.00 61.50 84 LEU A N 1
ATOM 631 C CA . LEU A 1 84 ? -16.185 -5.913 4.643 1.00 61.50 84 LEU A CA 1
ATOM 632 C C . LEU A 1 84 ? -16.924 -6.272 3.348 1.00 61.50 84 LEU A C 1
ATOM 634 O O . LEU A 1 84 ? -17.755 -5.495 2.885 1.00 61.50 84 LEU A O 1
ATOM 638 N N . LEU A 1 85 ? -16.689 -7.473 2.811 1.00 60.81 85 LEU A N 1
ATOM 639 C CA . LEU A 1 85 ? -17.388 -7.974 1.625 1.00 60.81 85 LEU A CA 1
ATOM 640 C C . LEU A 1 85 ? -18.871 -8.260 1.905 1.00 60.81 85 LEU A C 1
ATOM 642 O O . LEU A 1 85 ? -19.722 -7.954 1.074 1.00 60.81 85 LEU A O 1
ATOM 646 N N . ARG A 1 86 ? -19.202 -8.790 3.091 1.00 56.81 86 ARG A N 1
ATOM 647 C CA . ARG A 1 86 ? -20.593 -9.074 3.496 1.00 56.81 86 ARG A CA 1
ATOM 648 C C . ARG A 1 86 ? -21.418 -7.828 3.806 1.00 56.81 86 ARG A C 1
ATOM 650 O O . ARG A 1 86 ? -22.631 -7.873 3.647 1.00 56.81 86 ARG A O 1
ATOM 657 N N . ASN A 1 87 ? -20.783 -6.744 4.257 1.00 57.16 87 ASN A N 1
ATOM 658 C CA . ASN A 1 87 ? -21.470 -5.491 4.597 1.00 57.16 87 ASN A CA 1
ATOM 659 C C . ASN A 1 87 ? -21.458 -4.454 3.460 1.00 57.16 87 ASN A C 1
ATOM 661 O O . ASN A 1 87 ? -21.849 -3.315 3.686 1.00 57.16 87 ASN A O 1
ATOM 665 N N . GLY A 1 88 ? -21.038 -4.855 2.254 1.00 45.44 88 GLY A N 1
ATOM 666 C CA . GLY A 1 88 ? -21.462 -4.254 0.992 1.00 45.44 88 GLY A CA 1
ATOM 667 C C . GLY A 1 88 ? -21.342 -2.733 0.880 1.00 45.44 88 GLY A C 1
ATOM 668 O O . GLY A 1 88 ? -22.345 -2.030 0.908 1.00 45.44 88 GLY A O 1
ATOM 669 N N . VAL A 1 89 ? -20.151 -2.233 0.537 1.00 48.56 89 VAL A N 1
ATOM 670 C CA . VAL A 1 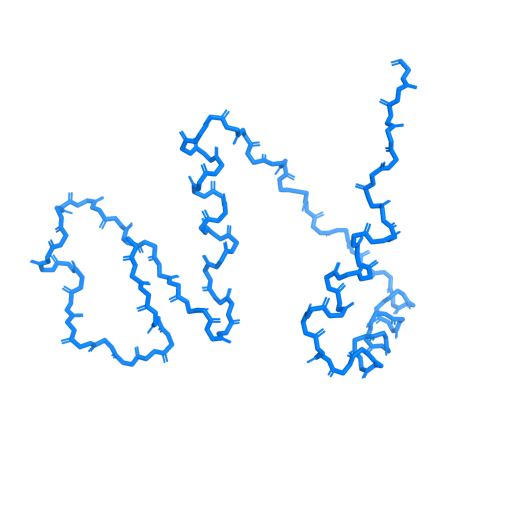89 ? -20.038 -1.035 -0.325 1.00 48.56 89 VAL A CA 1
ATOM 671 C C . VAL A 1 89 ? -20.335 -1.476 -1.766 1.00 48.56 89 VAL A C 1
ATOM 673 O O . VAL A 1 89 ? -19.469 -1.500 -2.633 1.00 48.56 89 VAL A O 1
ATOM 676 N N . GLY A 1 90 ? -21.553 -1.971 -1.973 1.00 44.62 90 GLY A N 1
ATOM 677 C CA . GLY A 1 90 ? -21.999 -2.630 -3.197 1.00 44.62 90 GLY A CA 1
ATOM 678 C C . GLY A 1 90 ? -23.497 -2.466 -3.428 1.00 44.62 90 GLY A C 1
ATOM 679 O O . GLY A 1 90 ? -24.093 -3.293 -4.112 1.00 44.62 90 GLY A O 1
ATOM 680 N N . GLU A 1 91 ? -24.116 -1.429 -2.857 1.00 41.81 91 GLU A N 1
ATOM 681 C CA . GLU A 1 91 ? -25.436 -1.009 -3.319 1.00 41.81 91 GLU A CA 1
ATOM 682 C C . GLU A 1 91 ? -25.281 -0.193 -4.604 1.00 41.81 91 GLU A C 1
ATOM 684 O O . GLU A 1 91 ? -24.625 0.847 -4.664 1.00 41.81 91 GLU A O 1
ATOM 689 N N . GLN A 1 92 ? -25.858 -0.767 -5.654 1.00 45.56 92 GLN A N 1
ATOM 690 C CA . GLN A 1 92 ? -25.999 -0.233 -6.994 1.00 45.56 92 GLN A CA 1
ATOM 691 C C . GLN A 1 92 ? -26.712 1.124 -6.944 1.00 45.56 92 GLN A C 1
ATOM 693 O O . GLN A 1 92 ? -27.864 1.203 -6.524 1.00 45.56 92 GLN A O 1
ATOM 698 N N . ILE A 1 93 ? -26.060 2.182 -7.429 1.00 41.97 93 ILE A N 1
ATOM 699 C CA . ILE A 1 93 ? -26.772 3.386 -7.860 1.00 41.97 93 ILE A CA 1
ATOM 700 C C . ILE A 1 93 ? -27.245 3.109 -9.287 1.00 41.97 93 ILE A C 1
ATOM 702 O O . ILE A 1 93 ? -26.490 3.245 -10.248 1.00 41.97 93 ILE A O 1
ATOM 706 N N . THR A 1 94 ? -28.484 2.646 -9.399 1.00 44.06 94 THR A N 1
ATOM 707 C CA . THR A 1 94 ? -29.278 2.703 -10.629 1.00 44.06 94 THR A CA 1
ATOM 708 C C . THR A 1 94 ? -30.279 3.835 -10.477 1.00 44.06 94 THR A C 1
ATOM 710 O O . THR A 1 94 ? -31.210 3.688 -9.691 1.00 44.06 94 THR A O 1
ATOM 713 N N . GLU A 1 95 ? -30.089 4.909 -11.241 1.00 40.88 95 GLU A N 1
ATOM 714 C CA . GLU A 1 95 ? -31.150 5.750 -11.817 1.00 40.88 95 GLU A CA 1
ATOM 715 C C . GLU A 1 95 ? -30.714 6.205 -13.214 1.00 40.88 95 GLU A C 1
ATOM 717 O O . GLU A 1 95 ? -29.525 6.570 -13.373 1.00 40.88 95 GLU A O 1
#

Foldseek 3Di:
DAEPLVDDDPDDPVVPDPPPDDDQYDYPVVRPSVVVVVCVVCVVVVNHPDPPDDPDDDDPVRVVVVVVVVVVCVDPVVVVVVVVVVVDPPPDPDD

pLDDT: mean 77.79, std 15.33, range [40.88, 95.56]

Secondary structure (DSSP, 8-state):
-EE-TTSPPSS-GGGTSPTT--PPEE-TTT-TTHHHHHHHHHHHTT-PPPP-PPPPPPPHHHHHHHHHHHHHHTT-HHHHHHHHHHT-S------